Protein AF-A0AA42L479-F1 (afdb_monomer)

Structure (mmCIF, N/CA/C/O backbone):
data_AF-A0AA42L479-F1
#
_entry.id   AF-A0AA42L479-F1
#
loop_
_atom_site.group_PDB
_atom_site.id
_atom_site.type_symbol
_atom_site.label_atom_id
_atom_site.label_alt_id
_atom_site.label_comp_id
_atom_site.label_asym_id
_atom_site.label_entity_id
_atom_site.label_seq_id
_atom_site.pdbx_PDB_ins_code
_atom_site.Cartn_x
_atom_site.Cartn_y
_atom_site.Cartn_z
_atom_site.occupancy
_atom_site.B_iso_or_equiv
_atom_site.auth_seq_id
_atom_site.auth_comp_id
_atom_site.auth_asym_id
_atom_site.auth_atom_id
_atom_site.pdbx_PDB_model_num
ATOM 1 N N . MET A 1 1 ? 6.024 -13.487 -13.447 1.00 78.12 1 MET A N 1
ATOM 2 C CA . MET A 1 1 ? 5.736 -12.078 -13.784 1.00 78.12 1 MET A CA 1
ATOM 3 C C . MET A 1 1 ? 6.422 -11.769 -15.098 1.00 78.12 1 MET A C 1
ATOM 5 O O . MET A 1 1 ? 7.630 -11.954 -15.182 1.00 78.12 1 MET A O 1
ATOM 9 N N . ASP A 1 2 ? 5.662 -11.385 -16.117 1.00 86.62 2 ASP A N 1
ATOM 10 C CA . ASP A 1 2 ? 6.171 -10.965 -17.426 1.00 86.62 2 ASP A CA 1
ATOM 11 C C . ASP A 1 2 ? 6.561 -9.469 -17.428 1.00 86.62 2 ASP A C 1
ATOM 13 O O . ASP A 1 2 ? 6.310 -8.736 -16.466 1.00 86.62 2 ASP A O 1
ATOM 17 N N . LYS A 1 3 ? 7.197 -9.006 -18.513 1.00 84.94 3 LYS A N 1
ATOM 18 C CA . LYS A 1 3 ? 7.704 -7.629 -18.652 1.00 84.94 3 LYS A CA 1
ATOM 19 C C . LYS A 1 3 ? 6.601 -6.568 -18.549 1.00 84.94 3 LYS A C 1
ATOM 21 O O . LYS A 1 3 ? 6.846 -5.515 -17.959 1.00 84.94 3 LYS A O 1
ATOM 26 N N . VAL A 1 4 ? 5.425 -6.815 -19.125 1.00 87.81 4 VAL A N 1
ATOM 27 C CA . VAL A 1 4 ? 4.324 -5.841 -19.161 1.00 87.81 4 VAL A CA 1
ATOM 28 C C . VAL A 1 4 ? 3.751 -5.682 -17.760 1.00 87.81 4 VAL A C 1
ATOM 30 O O . VAL A 1 4 ? 3.691 -4.562 -17.246 1.00 87.81 4 VAL A O 1
ATOM 33 N N . THR A 1 5 ? 3.458 -6.804 -17.103 1.00 88.12 5 THR A N 1
ATOM 34 C CA . THR A 1 5 ? 2.990 -6.822 -15.712 1.00 88.12 5 THR A CA 1
ATOM 35 C C . THR A 1 5 ? 3.999 -6.168 -14.768 1.00 88.12 5 THR A C 1
ATOM 37 O O . THR A 1 5 ? 3.626 -5.326 -13.954 1.00 88.12 5 THR A O 1
ATOM 40 N N . GLY A 1 6 ? 5.292 -6.480 -14.906 1.00 88.31 6 GLY A N 1
ATOM 41 C CA . GLY A 1 6 ? 6.339 -5.905 -14.055 1.00 88.31 6 GLY A CA 1
ATOM 42 C C . GLY A 1 6 ? 6.454 -4.382 -14.164 1.00 88.31 6 GLY A C 1
ATOM 43 O O . GLY A 1 6 ? 6.550 -3.691 -13.148 1.00 88.31 6 GLY A O 1
ATOM 44 N N . ILE A 1 7 ? 6.383 -3.835 -15.383 1.00 91.56 7 ILE A N 1
ATOM 45 C CA . ILE A 1 7 ? 6.393 -2.379 -15.597 1.00 91.56 7 ILE A CA 1
ATOM 46 C C . ILE A 1 7 ? 5.110 -1.741 -15.052 1.00 91.56 7 ILE A C 1
ATOM 48 O O . ILE A 1 7 ? 5.182 -0.668 -14.448 1.00 91.56 7 ILE A O 1
ATOM 52 N N . GLY A 1 8 ? 3.954 -2.384 -15.241 1.00 90.88 8 GLY A N 1
ATOM 53 C CA . GLY A 1 8 ? 2.675 -1.918 -14.701 1.00 90.88 8 GLY A CA 1
ATOM 54 C C . GLY A 1 8 ? 2.717 -1.770 -13.180 1.00 90.88 8 GLY A C 1
ATOM 55 O O . GLY A 1 8 ? 2.432 -0.695 -12.653 1.00 90.88 8 GLY A O 1
ATOM 56 N N . VAL A 1 9 ? 3.190 -2.807 -12.489 1.00 92.62 9 VAL A N 1
ATOM 57 C CA . VAL A 1 9 ? 3.363 -2.811 -11.030 1.00 92.62 9 VAL A CA 1
ATOM 58 C C . VAL A 1 9 ? 4.359 -1.743 -10.571 1.00 92.62 9 VAL A C 1
ATOM 60 O O . VAL A 1 9 ? 4.098 -1.028 -9.608 1.00 92.62 9 VAL A O 1
ATOM 63 N N . LEU A 1 10 ? 5.483 -1.569 -11.274 1.00 94.19 10 LEU A N 1
ATOM 64 C CA . LEU A 1 10 ? 6.448 -0.517 -10.943 1.00 94.19 10 LEU A CA 1
ATOM 65 C C . LEU A 1 10 ? 5.846 0.889 -11.069 1.00 94.19 10 LEU A C 1
ATOM 67 O O . LEU A 1 10 ? 6.127 1.751 -10.237 1.00 94.19 10 LEU A O 1
ATOM 71 N N . LYS A 1 11 ? 5.014 1.135 -12.086 1.00 93.88 11 LYS A N 1
ATOM 72 C CA . LYS A 1 11 ? 4.312 2.417 -12.238 1.00 93.88 11 LYS A CA 1
ATOM 73 C C . LYS A 1 11 ? 3.307 2.652 -11.111 1.00 93.88 11 LYS A C 1
ATOM 75 O O . LYS A 1 11 ? 3.264 3.761 -10.592 1.00 93.88 11 LYS A O 1
ATOM 80 N N . GLN A 1 12 ? 2.560 1.622 -10.713 1.00 91.50 12 GLN A N 1
ATOM 81 C CA . GLN A 1 12 ? 1.642 1.696 -9.571 1.00 91.50 12 GLN A CA 1
ATOM 82 C C . GLN A 1 12 ? 2.392 1.987 -8.268 1.00 91.50 12 GLN A C 1
ATOM 84 O O . GLN A 1 12 ? 2.020 2.903 -7.543 1.00 91.50 12 GLN A O 1
ATOM 89 N N . ALA A 1 13 ? 3.502 1.290 -8.011 1.00 92.12 13 ALA A N 1
ATOM 90 C CA . ALA A 1 13 ? 4.328 1.538 -6.833 1.00 92.12 13 ALA A CA 1
ATOM 91 C C . ALA A 1 13 ? 4.860 2.979 -6.795 1.00 92.12 13 ALA A C 1
ATOM 93 O O . ALA A 1 13 ? 4.848 3.612 -5.748 1.00 92.12 13 ALA A O 1
ATOM 94 N N . LEU A 1 14 ? 5.289 3.528 -7.937 1.00 92.81 14 LEU A N 1
ATOM 95 C CA . LEU A 1 14 ? 5.764 4.914 -8.043 1.00 92.81 14 LEU A CA 1
ATOM 96 C C . LEU A 1 14 ? 4.661 5.973 -7.873 1.00 92.81 14 LEU A C 1
ATOM 98 O O . LEU A 1 14 ? 4.992 7.148 -7.738 1.00 92.81 14 LEU A O 1
ATOM 102 N N . ALA A 1 15 ? 3.385 5.582 -7.901 1.00 91.38 15 ALA A N 1
ATOM 103 C CA . ALA A 1 15 ? 2.264 6.462 -7.582 1.00 91.38 15 ALA A CA 1
ATOM 104 C C . ALA A 1 15 ? 1.938 6.484 -6.076 1.00 91.38 15 ALA A C 1
ATOM 106 O O . ALA A 1 15 ? 1.160 7.330 -5.637 1.00 91.38 15 ALA A O 1
ATOM 107 N N . LEU A 1 16 ? 2.520 5.579 -5.278 1.00 87.19 16 LEU A N 1
ATOM 108 C CA . LEU A 1 16 ? 2.311 5.549 -3.834 1.00 87.19 16 LEU A CA 1
ATOM 109 C C . LEU 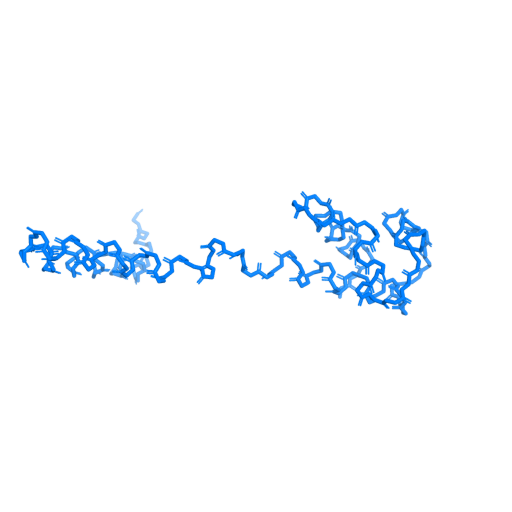A 1 16 ? 3.018 6.735 -3.151 1.00 87.19 16 LEU A C 1
ATOM 111 O O . LEU A 1 16 ? 4.167 7.050 -3.489 1.00 87.19 16 LEU A O 1
ATOM 115 N N . PRO A 1 17 ? 2.390 7.369 -2.144 1.00 83.75 17 PRO A N 1
ATOM 116 C CA . PRO A 1 17 ? 3.026 8.423 -1.361 1.00 83.75 17 PRO A CA 1
ATOM 117 C C . PRO A 1 17 ? 4.349 7.957 -0.738 1.00 83.75 17 PRO A C 1
ATOM 119 O O . PRO A 1 17 ? 4.428 6.885 -0.143 1.00 83.75 17 PRO A O 1
ATOM 122 N N . GLY A 1 18 ? 5.402 8.767 -0.871 1.00 84.00 18 GLY A N 1
ATOM 123 C CA . GLY A 1 18 ? 6.725 8.471 -0.304 1.00 84.00 18 GLY A CA 1
ATOM 124 C C . GLY A 1 18 ? 7.564 7.453 -1.090 1.00 84.00 18 GLY A C 1
ATOM 125 O O . GLY A 1 18 ? 8.741 7.252 -0.773 1.00 84.00 18 GLY A O 1
ATOM 126 N N . VAL A 1 19 ? 7.022 6.849 -2.151 1.00 92.06 19 VAL A N 1
ATOM 127 C CA . VAL A 1 19 ? 7.784 5.969 -3.042 1.00 92.06 19 VAL A CA 1
ATOM 128 C C . VAL A 1 19 ? 8.380 6.784 -4.188 1.00 92.06 19 VAL A C 1
ATOM 130 O O . VAL A 1 19 ? 7.701 7.530 -4.884 1.00 92.06 19 VAL A O 1
ATOM 133 N N . SER A 1 20 ? 9.688 6.645 -4.406 1.00 94.94 20 SER A N 1
ATOM 134 C CA . SER A 1 20 ? 10.412 7.326 -5.477 1.00 94.94 20 SER A CA 1
ATOM 135 C C . SER A 1 20 ? 11.435 6.391 -6.116 1.00 94.94 20 SER A C 1
ATOM 137 O O . SER A 1 20 ? 11.862 5.393 -5.534 1.00 94.94 20 SER A O 1
ATOM 139 N N . ARG A 1 21 ? 11.899 6.734 -7.322 1.00 94.62 21 ARG A N 1
ATOM 140 C CA . ARG A 1 21 ? 12.969 5.978 -8.000 1.00 94.62 21 ARG A CA 1
ATOM 141 C C . ARG A 1 21 ? 14.250 5.931 -7.161 1.00 94.62 21 ARG A C 1
ATOM 143 O O . ARG A 1 21 ? 14.953 4.925 -7.180 1.00 94.62 21 ARG A O 1
ATOM 150 N N . SER A 1 22 ? 14.522 6.997 -6.409 1.00 95.31 22 SER A N 1
ATOM 151 C CA . SER A 1 22 ? 15.658 7.088 -5.493 1.00 95.3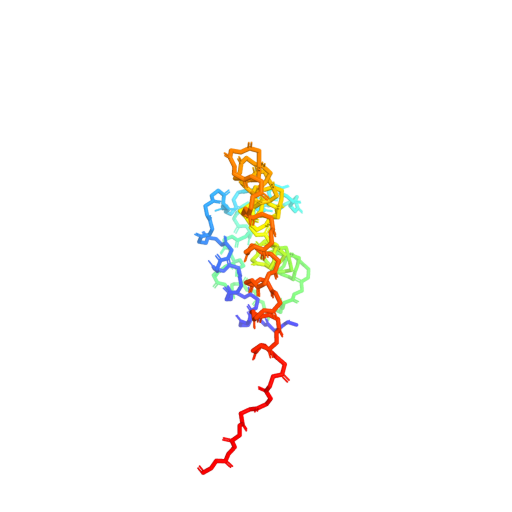1 22 SER A CA 1
ATOM 152 C C . SER A 1 22 ? 15.487 6.197 -4.265 1.00 95.31 22 SER A C 1
ATOM 154 O O . SER A 1 22 ? 16.442 5.520 -3.891 1.00 95.31 22 SER A O 1
ATOM 156 N N . SER A 1 23 ? 14.291 6.132 -3.666 1.00 94.56 23 SER A N 1
ATOM 157 C CA . SER A 1 23 ? 14.053 5.249 -2.514 1.00 94.56 23 SER A CA 1
ATOM 158 C C . SER A 1 23 ? 14.098 3.770 -2.906 1.00 94.56 23 SER A C 1
ATOM 160 O O . SER A 1 23 ? 14.750 2.988 -2.217 1.00 94.56 23 SER A O 1
ATOM 162 N N . ILE A 1 24 ? 13.533 3.401 -4.063 1.00 94.12 24 ILE A N 1
ATOM 163 C CA . ILE A 1 24 ? 13.658 2.045 -4.630 1.00 94.12 24 ILE A CA 1
ATOM 164 C C . ILE A 1 24 ? 15.128 1.710 -4.926 1.00 94.12 24 ILE A C 1
ATOM 166 O O . ILE A 1 24 ? 15.598 0.624 -4.588 1.00 94.12 24 ILE A O 1
ATOM 170 N N . GLY A 1 25 ? 15.867 2.641 -5.540 1.00 94.50 25 GLY A N 1
ATOM 171 C CA . GLY A 1 25 ? 17.290 2.464 -5.830 1.00 94.50 25 GLY A CA 1
ATOM 172 C C . GLY A 1 25 ? 18.111 2.210 -4.565 1.00 94.50 25 GLY A C 1
ATOM 173 O O . GLY A 1 25 ? 18.836 1.218 -4.491 1.00 94.50 25 GLY A O 1
ATOM 174 N N . LYS A 1 26 ? 17.914 3.037 -3.531 1.00 95.31 26 LYS A N 1
ATOM 175 C CA . LYS A 1 26 ? 18.563 2.881 -2.222 1.00 95.31 26 LYS A CA 1
ATOM 176 C C . LYS A 1 26 ? 18.230 1.533 -1.574 1.00 95.31 26 LYS A C 1
ATOM 178 O O . LYS A 1 26 ? 19.142 0.862 -1.105 1.00 95.31 26 LYS A O 1
ATOM 183 N N . ALA A 1 27 ? 16.964 1.113 -1.594 1.00 93.12 27 ALA A N 1
ATOM 184 C CA . ALA A 1 27 ? 16.531 -0.161 -1.012 1.00 93.12 27 ALA A CA 1
ATOM 185 C C . ALA A 1 27 ? 17.159 -1.388 -1.698 1.00 93.12 27 ALA A C 1
ATOM 187 O O . ALA A 1 27 ? 17.355 -2.424 -1.069 1.00 93.12 27 ALA A O 1
ATOM 188 N N . LEU A 1 28 ? 17.484 -1.280 -2.989 1.00 94.00 28 LEU A N 1
ATOM 189 C CA . LEU A 1 28 ? 18.020 -2.386 -3.785 1.00 94.00 28 LEU A CA 1
ATOM 190 C C . LEU A 1 28 ? 19.531 -2.295 -4.043 1.00 94.00 28 LEU A C 1
ATOM 192 O O . LEU A 1 28 ? 20.083 -3.212 -4.662 1.00 94.00 28 LEU A O 1
ATOM 196 N N . GLY A 1 29 ? 20.189 -1.227 -3.582 1.00 93.25 29 GLY A N 1
ATOM 197 C CA . GLY A 1 29 ? 21.609 -0.967 -3.827 1.00 93.25 29 GLY A CA 1
ATOM 198 C C . GLY A 1 29 ? 21.925 -0.653 -5.294 1.00 93.25 29 GLY A C 1
ATOM 199 O O . GLY A 1 29 ? 22.969 -1.060 -5.792 1.00 93.25 29 GLY A O 1
ATOM 200 N N . ILE A 1 30 ? 21.012 0.013 -6.009 1.00 94.00 30 ILE A N 1
ATOM 201 C CA . ILE A 1 30 ? 21.176 0.392 -7.422 1.00 94.00 30 ILE A CA 1
ATOM 202 C C . ILE A 1 30 ? 20.894 1.881 -7.636 1.00 94.00 30 ILE A C 1
ATOM 204 O O . ILE A 1 30 ? 20.174 2.517 -6.866 1.00 94.00 30 ILE A O 1
ATOM 208 N N . HIS A 1 31 ? 21.427 2.457 -8.711 1.00 95.62 31 HIS A N 1
ATOM 209 C CA . HIS A 1 31 ? 21.260 3.884 -8.970 1.00 95.62 31 HIS A CA 1
ATOM 210 C C . HIS A 1 31 ? 19.843 4.215 -9.477 1.00 95.62 31 HIS A C 1
ATOM 212 O O . HIS A 1 31 ? 19.255 3.474 -10.270 1.00 95.62 31 HIS A O 1
ATOM 218 N N . ALA A 1 32 ? 19.302 5.378 -9.095 1.00 92.94 32 ALA A N 1
ATOM 219 C CA . ALA A 1 32 ? 17.954 5.814 -9.486 1.00 92.94 32 ALA A CA 1
ATOM 220 C C . ALA A 1 32 ? 17.758 5.883 -11.017 1.00 92.94 32 ALA A C 1
ATOM 222 O O . ALA A 1 32 ? 16.663 5.636 -11.530 1.00 92.94 32 ALA A O 1
ATOM 223 N N . SER A 1 33 ? 18.828 6.163 -11.770 1.00 93.50 33 SER A N 1
ATOM 224 C CA . SER A 1 33 ? 18.806 6.152 -13.241 1.00 93.50 33 SER A CA 1
ATOM 225 C C . SER A 1 33 ? 18.549 4.756 -13.824 1.00 93.50 33 SER A C 1
ATOM 227 O O . SER A 1 33 ? 17.884 4.64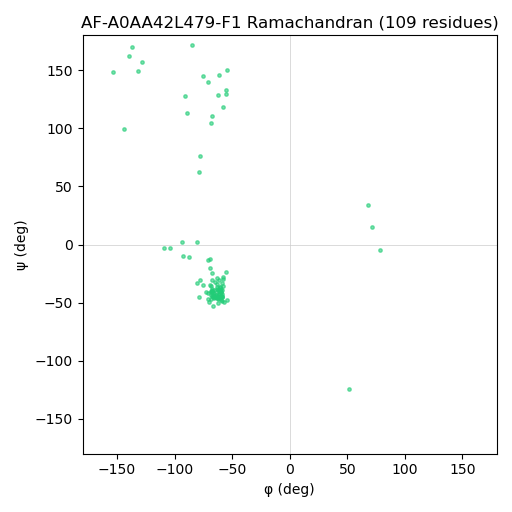6 -14.856 1.00 93.50 33 SER A O 1
ATOM 229 N N . GLN A 1 34 ? 19.002 3.685 -13.161 1.00 92.56 34 GLN A N 1
ATOM 230 C CA . GLN A 1 34 ? 18.714 2.306 -13.568 1.00 92.56 34 GLN A CA 1
ATOM 231 C C . GLN A 1 34 ? 17.230 1.990 -13.358 1.00 92.56 34 GLN A C 1
ATOM 233 O O . GLN A 1 34 ? 16.584 1.469 -14.265 1.00 92.56 34 GLN A O 1
ATOM 238 N N . VAL A 1 35 ? 16.660 2.402 -12.220 1.00 93.25 35 VAL A N 1
ATOM 239 C CA . VAL A 1 35 ? 15.214 2.290 -11.953 1.00 93.25 35 VAL A CA 1
ATOM 240 C C . VAL A 1 35 ? 14.404 3.067 -12.999 1.00 93.25 35 VAL A C 1
ATOM 242 O O . VAL A 1 35 ? 13.406 2.561 -13.507 1.00 93.25 35 VAL A O 1
ATOM 245 N N . SER A 1 36 ? 14.859 4.264 -13.388 1.00 93.75 36 SER A N 1
ATOM 246 C CA . SER A 1 36 ? 14.224 5.064 -14.445 1.00 93.75 36 SER A CA 1
ATOM 247 C C . SER A 1 36 ? 14.228 4.356 -15.807 1.00 93.75 36 SER A C 1
ATOM 249 O O . SER A 1 36 ? 13.191 4.274 -16.467 1.00 93.75 36 SER A O 1
ATOM 251 N N . ARG A 1 37 ? 15.365 3.763 -16.205 1.00 92.25 37 ARG A N 1
ATOM 252 C CA . ARG A 1 37 ? 15.471 2.963 -17.441 1.00 92.25 37 ARG A CA 1
ATOM 253 C C . ARG A 1 37 ? 14.539 1.749 -17.426 1.00 92.25 37 ARG A C 1
ATOM 255 O O . ARG A 1 37 ? 13.896 1.474 -18.438 1.00 92.25 37 ARG A O 1
ATOM 262 N N . ILE A 1 38 ? 14.427 1.066 -16.286 1.00 92.25 38 ILE A N 1
ATOM 263 C CA . ILE A 1 38 ? 13.522 -0.079 -16.106 1.00 92.25 38 ILE A CA 1
ATOM 264 C C . ILE A 1 38 ? 12.057 0.368 -16.211 1.00 92.25 38 ILE A C 1
ATOM 266 O O . ILE A 1 38 ? 11.294 -0.234 -16.961 1.00 92.25 38 ILE A O 1
ATOM 270 N N . ALA A 1 39 ? 11.671 1.465 -15.554 1.00 91.38 39 ALA A N 1
ATOM 271 C CA . ALA A 1 39 ? 10.316 2.020 -15.645 1.00 91.38 39 ALA A CA 1
ATOM 272 C C . ALA A 1 39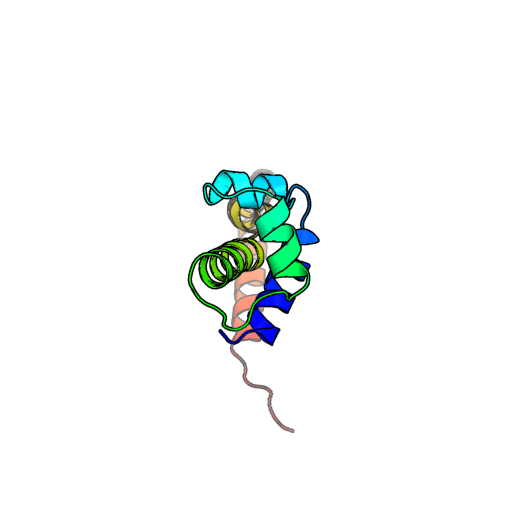 ? 9.939 2.461 -17.072 1.00 91.38 39 ALA A C 1
ATOM 274 O O . ALA A 1 39 ? 8.774 2.379 -17.460 1.00 91.38 39 ALA A O 1
ATOM 275 N N . ALA A 1 40 ? 10.925 2.890 -17.863 1.00 91.38 40 ALA A N 1
ATOM 276 C CA . ALA A 1 40 ? 10.770 3.200 -19.282 1.00 91.38 40 ALA A CA 1
ATOM 277 C C . ALA A 1 40 ? 10.792 1.955 -20.196 1.00 91.38 40 ALA A C 1
ATOM 279 O O . ALA A 1 40 ? 10.753 2.094 -21.415 1.00 91.38 40 ALA A O 1
ATOM 280 N N . GLY A 1 41 ? 10.903 0.742 -19.642 1.00 88.19 41 GLY A N 1
ATOM 281 C CA . GLY A 1 41 ? 10.925 -0.509 -20.406 1.00 88.19 41 GLY A CA 1
ATOM 282 C C . GLY A 1 41 ? 12.204 -0.753 -21.211 1.00 88.19 41 GLY A C 1
ATOM 283 O O . GLY A 1 41 ? 12.216 -1.638 -22.075 1.00 88.19 41 GLY A O 1
ATOM 284 N N . ARG A 1 42 ? 13.284 -0.004 -20.931 1.00 86.62 42 ARG A N 1
ATOM 285 C CA . ARG A 1 42 ? 14.581 -0.086 -21.628 1.00 86.62 42 ARG A CA 1
ATOM 286 C C . ARG A 1 42 ? 15.411 -1.283 -21.148 1.00 86.62 42 ARG A C 1
ATOM 288 O O . ARG A 1 42 ? 16.485 -1.117 -20.575 1.00 86.62 42 ARG A O 1
ATOM 295 N N . PHE A 1 43 ? 14.888 -2.486 -21.358 1.00 82.06 43 PHE A N 1
ATOM 296 C CA . PHE A 1 43 ? 15.567 -3.760 -21.114 1.00 82.06 43 PHE A CA 1
ATOM 297 C C . PHE A 1 43 ? 14.999 -4.859 -22.020 1.00 82.06 43 PHE A C 1
ATOM 299 O O . PHE A 1 43 ? 13.815 -4.833 -22.367 1.00 82.06 43 PHE A O 1
ATOM 306 N N . VAL A 1 44 ? 15.837 -5.825 -22.403 1.00 78.38 44 VAL A N 1
ATOM 307 C CA . VAL A 1 44 ? 15.461 -6.897 -23.344 1.00 78.38 44 VAL A CA 1
ATOM 308 C C . VAL A 1 44 ? 14.648 -7.991 -22.645 1.00 78.38 44 VAL A C 1
ATOM 310 O O . VAL A 1 44 ? 13.600 -8.384 -23.148 1.00 78.38 44 VAL A O 1
ATOM 313 N N . LYS A 1 45 ? 15.073 -8.426 -21.451 1.00 79.31 45 LYS A N 1
ATOM 314 C CA . LYS A 1 45 ? 14.407 -9.464 -20.645 1.00 79.31 45 LYS A CA 1
ATOM 315 C C . LYS A 1 45 ? 14.240 -9.031 -19.191 1.00 79.31 45 LYS A C 1
ATOM 317 O O . LYS A 1 45 ? 15.057 -8.270 -18.670 1.00 79.31 45 LYS A O 1
ATOM 322 N N . LEU A 1 46 ? 13.175 -9.507 -18.543 1.00 80.38 46 LEU A N 1
ATOM 323 C CA . LEU A 1 46 ? 12.905 -9.236 -17.129 1.00 80.38 46 LEU A CA 1
ATOM 324 C C . LEU A 1 46 ? 13.794 -10.115 -16.238 1.00 80.38 46 LEU A C 1
ATOM 326 O O . LEU A 1 46 ? 13.347 -11.100 -15.658 1.00 80.38 46 LEU A O 1
ATOM 330 N N . GLU A 1 47 ? 15.062 -9.742 -16.133 1.00 85.00 47 GLU A N 1
ATOM 331 C CA . GLU A 1 47 ? 16.083 -10.474 -15.382 1.00 85.00 47 GLU A CA 1
ATOM 332 C C . GLU A 1 47 ? 16.954 -9.504 -14.568 1.00 85.00 47 GLU A C 1
ATOM 334 O O . GLU A 1 47 ? 16.846 -8.277 -14.698 1.00 85.00 47 GLU A O 1
ATOM 339 N N . GLY A 1 48 ? 17.787 -10.043 -13.672 1.00 89.88 48 GLY A N 1
ATOM 340 C CA . GLY A 1 48 ? 18.722 -9.264 -12.857 1.00 89.88 48 GLY A CA 1
ATOM 341 C C . GLY A 1 48 ? 18.056 -8.096 -12.119 1.00 89.88 48 GLY A C 1
ATOM 342 O O . GLY A 1 48 ? 17.087 -8.272 -11.374 1.00 89.88 48 GLY A O 1
ATOM 343 N N . HIS A 1 49 ? 18.566 -6.880 -12.333 1.00 89.81 49 HIS A N 1
ATOM 344 C CA . HIS A 1 49 ? 18.030 -5.672 -11.702 1.00 89.81 49 HIS A CA 1
ATOM 345 C C . HIS A 1 49 ? 16.584 -5.360 -12.105 1.00 89.81 49 HIS A C 1
ATOM 347 O O . HIS A 1 49 ? 15.823 -4.898 -11.258 1.00 89.81 49 HIS A O 1
ATOM 353 N N . ALA A 1 50 ? 16.172 -5.646 -13.346 1.00 90.12 50 ALA A N 1
ATOM 354 C CA . ALA A 1 50 ? 14.800 -5.392 -13.790 1.00 90.12 50 ALA A CA 1
ATOM 355 C C . ALA A 1 50 ? 13.798 -6.264 -13.021 1.00 90.12 50 ALA A C 1
ATOM 357 O O . ALA A 1 50 ? 12.798 -5.756 -12.508 1.00 90.12 50 ALA A O 1
ATOM 358 N N . LEU A 1 51 ? 14.111 -7.555 -12.856 1.00 92.69 51 LEU A N 1
ATOM 359 C CA . LEU A 1 51 ? 13.293 -8.475 -12.065 1.00 92.69 51 LEU A CA 1
ATOM 360 C C . LEU A 1 51 ? 13.259 -8.082 -10.584 1.00 92.69 51 LEU A C 1
ATOM 362 O O . LEU A 1 51 ? 12.185 -8.058 -9.986 1.00 92.69 51 LEU A O 1
ATOM 366 N N . ARG A 1 52 ? 14.416 -7.747 -9.994 1.00 94.50 52 ARG A N 1
ATOM 367 C CA . ARG A 1 52 ? 14.508 -7.321 -8.585 1.00 94.50 52 ARG A CA 1
ATOM 368 C C . ARG A 1 52 ? 13.666 -6.076 -8.308 1.00 94.50 52 ARG A C 1
ATOM 370 O O . ARG A 1 52 ? 12.933 -6.055 -7.325 1.00 94.50 52 ARG A O 1
ATOM 377 N N . VAL A 1 53 ? 13.730 -5.079 -9.191 1.00 94.44 53 VAL A N 1
ATOM 378 C CA . VAL A 1 53 ? 12.934 -3.847 -9.080 1.00 94.44 53 VAL A CA 1
ATOM 379 C C . VAL A 1 53 ? 11.439 -4.139 -9.174 1.00 94.44 53 VAL A C 1
ATOM 381 O O . VAL A 1 53 ? 10.683 -3.655 -8.338 1.00 94.44 53 VAL A O 1
ATOM 384 N N . CYS A 1 54 ? 11.005 -4.955 -10.138 1.00 93.50 54 CYS A N 1
ATOM 385 C CA . CYS A 1 54 ? 9.583 -5.270 -10.296 1.00 93.50 54 CYS A CA 1
ATOM 386 C C . CYS A 1 54 ? 9.042 -6.107 -9.125 1.00 93.50 54 CYS A C 1
ATOM 388 O O . CYS A 1 54 ? 7.938 -5.850 -8.657 1.00 93.50 54 CYS A O 1
ATOM 390 N N . LYS A 1 55 ? 9.828 -7.058 -8.596 1.00 92.62 55 LYS A N 1
ATOM 391 C CA . LYS A 1 55 ? 9.458 -7.824 -7.392 1.00 92.62 55 LYS A CA 1
ATOM 392 C C . LYS A 1 55 ? 9.350 -6.936 -6.153 1.00 92.62 55 LYS A C 1
ATOM 394 O O . LYS A 1 55 ? 8.396 -7.068 -5.396 1.00 92.62 55 LYS A O 1
ATOM 399 N N . TYR A 1 56 ? 10.300 -6.023 -5.961 1.00 92.88 56 TYR A N 1
ATOM 400 C CA . TYR A 1 56 ? 10.252 -5.070 -4.854 1.00 92.88 56 TYR A CA 1
ATOM 401 C C . TYR A 1 56 ? 9.032 -4.148 -4.957 1.00 92.88 56 TYR A C 1
ATOM 403 O O . TYR A 1 56 ? 8.289 -4.001 -3.993 1.00 92.88 56 TYR A O 1
ATOM 411 N N . ALA A 1 57 ? 8.778 -3.593 -6.146 1.00 92.56 57 ALA A N 1
ATOM 412 C CA . ALA A 1 57 ? 7.598 -2.776 -6.407 1.00 92.56 57 ALA A CA 1
ATOM 413 C C . ALA A 1 57 ? 6.291 -3.540 -6.163 1.00 92.56 57 ALA A C 1
ATOM 415 O O . ALA A 1 57 ? 5.357 -2.975 -5.608 1.00 92.56 57 ALA A O 1
ATOM 416 N N . HIS A 1 58 ? 6.236 -4.826 -6.518 1.00 91.88 58 HIS A N 1
ATOM 417 C CA . HIS A 1 58 ? 5.085 -5.671 -6.215 1.00 91.88 58 HIS A CA 1
ATOM 418 C C . HIS A 1 58 ? 4.834 -5.764 -4.715 1.00 91.88 58 HIS A C 1
ATOM 420 O O . HIS A 1 58 ? 3.721 -5.496 -4.284 1.00 91.88 58 HIS A O 1
ATOM 426 N N . GLY A 1 59 ? 5.884 -6.023 -3.930 1.00 88.69 59 GLY A N 1
ATOM 427 C CA . GLY A 1 59 ? 5.789 -6.041 -2.473 1.00 88.69 59 GLY A CA 1
ATOM 428 C C . GLY A 1 59 ? 5.285 -4.723 -1.883 1.00 88.69 59 GLY A C 1
ATOM 429 O O . GLY A 1 59 ? 4.521 -4.754 -0.931 1.00 88.69 59 GLY A O 1
ATOM 430 N N . LEU A 1 60 ? 5.645 -3.574 -2.466 1.00 88.88 60 LEU A 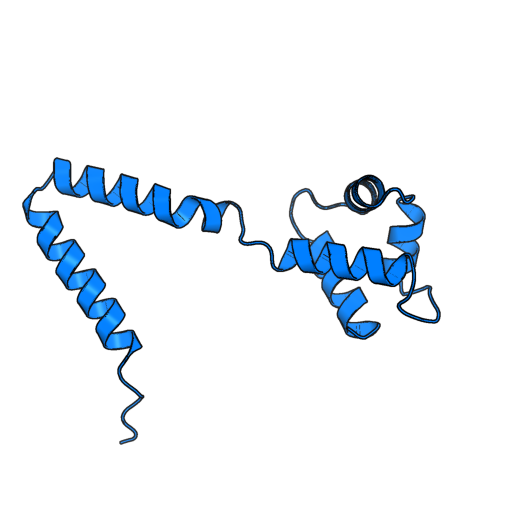N 1
ATOM 431 C CA . LEU A 1 60 ? 5.126 -2.272 -2.027 1.00 88.88 60 LEU A CA 1
ATOM 432 C C . LEU A 1 60 ? 3.631 -2.087 -2.316 1.00 88.88 60 LEU A C 1
ATOM 434 O O . LEU A 1 60 ? 2.944 -1.438 -1.537 1.00 88.88 60 LEU A O 1
ATOM 438 N N . VAL A 1 61 ? 3.141 -2.623 -3.434 1.00 87.75 61 VAL A N 1
ATOM 439 C CA . VAL A 1 61 ? 1.732 -2.497 -3.845 1.00 87.75 61 VAL A CA 1
ATOM 440 C C . VAL A 1 61 ? 0.843 -3.495 -3.103 1.00 87.75 61 VAL A C 1
ATOM 442 O O . VAL A 1 61 ? -0.311 -3.189 -2.826 1.00 87.75 61 VAL A O 1
ATOM 445 N N . THR A 1 62 ? 1.364 -4.679 -2.780 1.00 84.44 62 THR A N 1
ATOM 446 C CA . THR A 1 62 ? 0.618 -5.727 -2.068 1.00 84.44 62 THR A CA 1
ATOM 447 C C . THR A 1 62 ? 0.793 -5.674 -0.555 1.00 84.44 62 THR A C 1
ATOM 449 O O . THR A 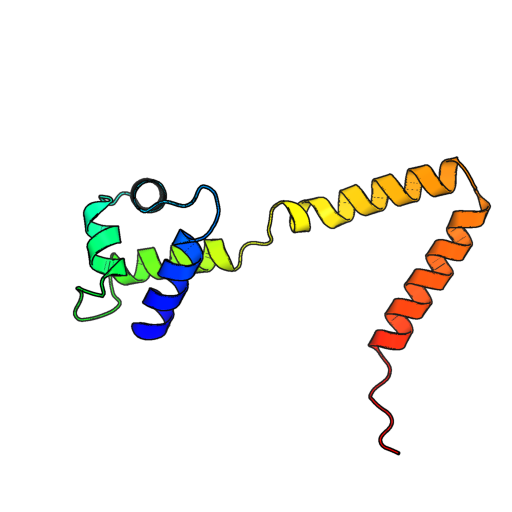1 62 ? 0.120 -6.421 0.151 1.00 84.44 62 THR A O 1
ATOM 452 N N . ALA A 1 63 ? 1.725 -4.866 -0.042 1.00 76.69 63 ALA A N 1
ATOM 453 C CA . ALA A 1 63 ? 1.853 -4.671 1.393 1.00 76.69 63 ALA A CA 1
ATOM 454 C C . ALA A 1 63 ? 0.553 -4.045 1.916 1.00 76.69 63 ALA A C 1
ATOM 456 O O . ALA A 1 63 ? 0.127 -3.024 1.367 1.00 76.69 63 ALA A O 1
ATOM 457 N N . PRO A 1 64 ? -0.065 -4.618 2.967 1.00 62.78 64 PRO A N 1
ATOM 458 C CA . PRO A 1 64 ? -1.210 -3.988 3.597 1.00 62.78 64 PRO A CA 1
ATOM 459 C C . PRO A 1 64 ? -0.794 -2.583 4.015 1.00 62.78 64 PRO A C 1
ATOM 461 O O . PRO A 1 64 ? 0.267 -2.370 4.615 1.00 62.78 64 PRO A O 1
ATOM 464 N N . SER A 1 65 ? -1.603 -1.605 3.635 1.00 63.31 65 SER A N 1
ATOM 465 C CA . SER A 1 65 ? -1.363 -0.214 3.976 1.00 63.31 65 SER A CA 1
ATOM 466 C C . SER A 1 65 ? -1.208 -0.082 5.494 1.00 63.31 65 SER A C 1
ATOM 468 O O . SER A 1 65 ? -1.831 -0.809 6.267 1.00 63.31 65 SER A O 1
ATOM 470 N N . ALA A 1 66 ? -0.421 0.887 5.970 1.00 59.53 66 ALA A N 1
ATOM 471 C CA . ALA A 1 66 ? -0.321 1.152 7.410 1.00 59.53 66 ALA A CA 1
ATOM 472 C C . ALA A 1 66 ? -1.703 1.411 8.054 1.00 59.53 66 ALA A C 1
ATOM 474 O O . ALA A 1 66 ? -1.889 1.189 9.249 1.00 59.53 66 ALA A O 1
ATOM 475 N N . ARG A 1 67 ? -2.685 1.849 7.253 1.00 56.78 67 ARG A N 1
ATOM 476 C CA . ARG A 1 67 ? -4.087 1.984 7.651 1.00 56.78 67 ARG A CA 1
ATOM 477 C C . ARG A 1 67 ? -4.752 0.630 7.913 1.00 56.78 67 ARG A C 1
ATOM 479 O O . ARG A 1 67 ? -5.494 0.536 8.879 1.00 56.78 67 ARG A O 1
ATOM 486 N N . GLU A 1 68 ? -4.480 -0.389 7.103 1.00 62.44 68 GLU A N 1
ATOM 487 C CA . GLU A 1 68 ? -4.973 -1.762 7.296 1.00 62.44 68 GLU A CA 1
ATOM 488 C C . GLU A 1 68 ? -4.261 -2.463 8.455 1.00 62.44 68 GLU A C 1
ATOM 490 O O . GLU A 1 68 ? -4.923 -3.087 9.279 1.00 62.44 68 GLU A O 1
ATOM 495 N N . ILE A 1 69 ? -2.943 -2.277 8.597 1.00 62.16 69 ILE A N 1
ATOM 496 C CA . ILE A 1 69 ? -2.169 -2.834 9.722 1.00 62.16 69 ILE A CA 1
ATOM 497 C C . ILE A 1 69 ? -2.709 -2.319 11.067 1.00 62.16 69 ILE A C 1
ATOM 499 O O . ILE A 1 69 ? -2.816 -3.073 12.030 1.00 62.16 69 ILE A O 1
ATOM 503 N N . ASN A 1 70 ? -3.098 -1.042 11.128 1.00 69.56 70 ASN A N 1
ATOM 504 C CA . ASN A 1 70 ? -3.650 -0.430 12.338 1.00 69.56 70 ASN A CA 1
ATOM 505 C C . ASN A 1 70 ? -5.185 -0.470 12.409 1.00 69.56 70 ASN A C 1
ATOM 507 O O . ASN A 1 70 ? -5.753 0.056 13.367 1.00 69.56 70 ASN A O 1
ATOM 511 N N . ALA A 1 71 ? -5.874 -1.064 11.429 1.00 75.56 71 ALA A N 1
ATOM 512 C CA . ALA A 1 71 ? -7.336 -1.056 11.389 1.00 75.56 71 ALA A CA 1
ATOM 513 C C . ALA A 1 71 ? -7.937 -1.865 12.542 1.00 75.56 71 ALA A C 1
ATOM 515 O O . ALA A 1 71 ? -8.850 -1.378 13.206 1.00 75.56 71 ALA A O 1
ATOM 516 N N . VAL A 1 72 ? -7.394 -3.059 12.806 1.00 79.69 72 VAL A N 1
ATOM 517 C CA . VAL A 1 72 ? -7.888 -3.954 13.864 1.00 79.69 72 VAL A CA 1
ATOM 518 C C . VAL A 1 72 ? -7.649 -3.353 15.257 1.00 79.69 72 VAL A C 1
ATOM 520 O O . VAL A 1 72 ? -8.638 -3.135 15.955 1.00 79.69 72 VAL A O 1
ATOM 523 N N . PRO A 1 73 ? -6.425 -2.922 15.638 1.00 83.44 73 PRO A N 1
ATOM 524 C CA . PRO A 1 73 ? -6.215 -2.277 16.939 1.00 83.44 73 PRO A CA 1
ATOM 525 C C . PRO A 1 73 ? -7.026 -0.983 17.122 1.00 83.44 73 PRO A C 1
ATOM 527 O O . PRO A 1 73 ? -7.518 -0.679 18.211 1.00 83.44 73 PRO A O 1
ATOM 530 N N . ALA A 1 74 ? -7.199 -0.192 16.055 1.00 81.94 74 ALA A N 1
ATOM 531 C CA . ALA A 1 74 ? -8.010 1.022 16.117 1.00 81.94 74 ALA A CA 1
ATOM 532 C C . ALA A 1 74 ? -9.508 0.720 16.284 1.00 81.94 74 ALA A C 1
ATOM 534 O O . ALA A 1 74 ? -10.211 1.484 16.954 1.00 81.94 74 ALA A O 1
ATOM 535 N N . LEU A 1 75 ? -10.004 -0.361 15.677 1.00 86.56 75 LEU A N 1
ATOM 536 C CA . LEU A 1 75 ? -11.377 -0.830 15.840 1.00 86.56 75 LEU A CA 1
ATOM 537 C C . LEU A 1 75 ? -11.608 -1.351 17.262 1.00 86.56 75 LEU A C 1
ATOM 539 O O . LEU A 1 75 ? -12.554 -0.904 17.909 1.00 86.56 75 LEU A O 1
ATOM 543 N N . GLU A 1 76 ? -10.701 -2.179 17.782 1.00 88.88 76 GLU A N 1
ATOM 544 C CA . GLU A 1 76 ? -10.731 -2.674 19.166 1.00 88.88 76 GLU A CA 1
ATOM 545 C C . GLU A 1 76 ? -10.793 -1.519 20.172 1.00 88.88 76 GLU A C 1
ATOM 547 O O . GLU A 1 76 ? -11.666 -1.487 21.039 1.00 88.88 76 GLU A O 1
ATOM 552 N N . SER A 1 77 ? -9.935 -0.504 20.008 1.00 89.69 77 SER A N 1
ATOM 553 C CA . SER A 1 77 ? -9.937 0.684 20.871 1.00 89.69 77 SER A CA 1
ATOM 554 C C . SER A 1 77 ? -11.271 1.443 20.827 1.00 89.69 77 SER A C 1
ATOM 556 O O . SER A 1 77 ? -11.763 1.912 21.858 1.00 89.69 77 SER A O 1
ATOM 558 N N . LYS A 1 78 ? -11.890 1.569 19.645 1.00 90.38 78 LYS A N 1
ATOM 559 C CA . LYS A 1 78 ? -13.203 2.219 19.498 1.00 90.38 78 LYS A CA 1
ATOM 560 C C . LYS A 1 78 ? -14.314 1.411 20.165 1.00 90.38 78 LYS A C 1
ATOM 562 O O . LYS A 1 78 ? -15.128 2.005 20.869 1.00 90.38 78 LYS A O 1
ATOM 567 N N . MET A 1 79 ? -14.325 0.093 19.975 1.00 92.75 79 MET A N 1
ATOM 568 C CA . MET A 1 79 ? -15.301 -0.805 20.596 1.00 92.75 79 MET A CA 1
ATOM 569 C C . MET A 1 79 ? -15.170 -0.786 22.119 1.00 92.75 79 MET A C 1
ATOM 571 O O . MET A 1 79 ? -16.169 -0.605 22.808 1.00 92.75 79 MET A O 1
ATOM 575 N N . ALA A 1 80 ? -13.946 -0.856 22.648 1.00 91.62 80 ALA A N 1
ATOM 576 C CA . ALA A 1 80 ? -13.693 -0.786 24.085 1.00 91.62 80 ALA A CA 1
ATOM 577 C C . ALA A 1 80 ? -14.220 0.519 24.704 1.00 91.62 80 ALA A C 1
ATOM 579 O O . ALA A 1 80 ? -14.893 0.486 25.733 1.00 91.62 80 ALA A O 1
ATOM 580 N N . ARG A 1 81 ? -13.987 1.671 24.054 1.00 93.25 81 ARG A N 1
ATOM 581 C CA . ARG A 1 81 ? -14.542 2.959 24.511 1.00 93.25 81 ARG A CA 1
ATOM 582 C C . ARG A 1 81 ? -16.069 2.982 24.486 1.00 93.25 81 ARG A C 1
ATOM 584 O O . ARG A 1 81 ? -16.676 3.528 25.402 1.00 93.25 81 ARG A O 1
ATOM 591 N N . LEU A 1 82 ? -16.682 2.405 23.454 1.00 93.44 82 LEU A N 1
ATOM 592 C CA . LEU A 1 82 ? -18.137 2.348 23.337 1.00 93.44 82 LEU A CA 1
ATOM 593 C C . LEU A 1 82 ? -18.755 1.468 24.432 1.00 93.44 82 LEU A C 1
ATOM 595 O O . LEU A 1 82 ? -19.724 1.882 25.058 1.00 93.44 82 LEU A O 1
ATOM 599 N N . VAL A 1 83 ? -18.165 0.302 24.703 1.00 94.94 83 VAL A N 1
ATOM 600 C CA . VAL A 1 83 ? -18.614 -0.609 25.768 1.00 94.94 83 VAL A CA 1
ATOM 601 C C . VAL A 1 83 ? -18.425 0.012 27.152 1.00 94.94 83 VAL A C 1
ATOM 603 O O . VAL A 1 83 ? -19.305 -0.107 28.000 1.00 94.94 83 VAL A O 1
ATOM 606 N N . ALA A 1 84 ? -17.317 0.725 27.377 1.00 91.88 84 ALA A N 1
ATOM 607 C CA . ALA A 1 84 ? -17.084 1.436 28.633 1.00 91.88 84 ALA A CA 1
ATOM 608 C C . ALA A 1 84 ? -18.118 2.551 28.878 1.00 91.88 84 ALA A C 1
ATOM 610 O O . ALA A 1 84 ? -18.546 2.749 30.012 1.00 91.88 84 ALA A O 1
ATOM 611 N N . ALA A 1 85 ? -18.532 3.266 27.826 1.00 93.75 85 ALA A N 1
ATOM 612 C CA . ALA A 1 85 ? -19.556 4.308 27.916 1.00 93.75 85 ALA A CA 1
ATOM 613 C C . ALA A 1 85 ? -20.987 3.743 27.988 1.00 93.75 85 ALA A C 1
ATOM 615 O O . ALA A 1 85 ? -21.864 4.357 28.593 1.00 93.75 85 ALA A O 1
ATOM 616 N N . ASN A 1 86 ? -21.233 2.588 27.366 1.00 93.81 86 ASN A N 1
ATOM 617 C CA . ASN A 1 86 ? -22.526 1.915 27.340 1.00 93.81 86 ASN A CA 1
ATOM 618 C C . ASN A 1 86 ? -22.332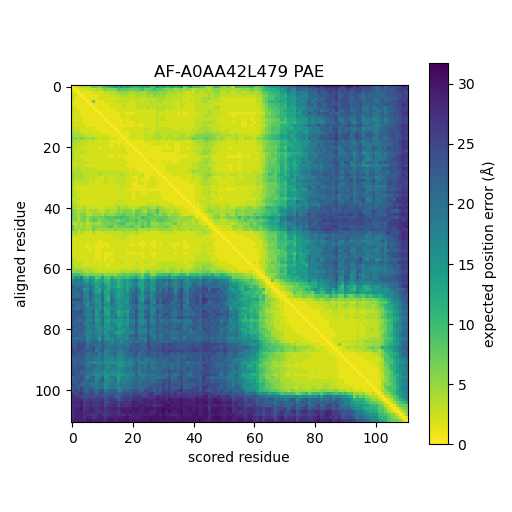 0.386 27.397 1.00 93.81 86 ASN A C 1
ATOM 620 O O . ASN A 1 86 ? -22.104 -0.238 26.356 1.00 93.81 86 ASN A O 1
ATOM 624 N N . PRO A 1 87 ? -22.490 -0.247 28.575 1.00 85.06 87 PRO A N 1
ATOM 625 C CA . PRO A 1 87 ? -22.318 -1.693 28.727 1.00 85.06 87 PRO A CA 1
ATOM 626 C C . PRO A 1 87 ? -23.240 -2.532 27.828 1.00 85.06 87 PRO A C 1
ATOM 628 O O . PRO A 1 87 ? -22.865 -3.627 27.410 1.00 85.06 87 PRO A O 1
ATOM 631 N N . GLY A 1 88 ? -24.421 -2.011 27.470 1.00 89.25 88 GLY A N 1
ATOM 632 C CA . GLY A 1 88 ? -25.349 -2.669 26.543 1.00 89.25 88 GLY A CA 1
ATOM 633 C C . GLY A 1 88 ? -24.845 -2.719 25.095 1.00 89.25 88 GLY A C 1
ATOM 634 O O . GLY A 1 88 ? -25.279 -3.571 24.320 1.00 89.25 88 GLY A O 1
ATOM 635 N N . ALA A 1 89 ? -23.887 -1.861 24.727 1.00 91.56 89 ALA A N 1
ATOM 636 C CA . ALA A 1 89 ? -23.322 -1.821 23.382 1.00 91.56 89 ALA A CA 1
ATOM 637 C C . ALA A 1 89 ? -22.511 -3.077 23.036 1.00 91.56 89 ALA A C 1
ATOM 639 O O . ALA A 1 89 ? -22.399 -3.408 21.860 1.00 91.56 89 ALA A O 1
ATOM 640 N N . ALA A 1 90 ? -21.981 -3.802 24.030 1.00 90.81 90 ALA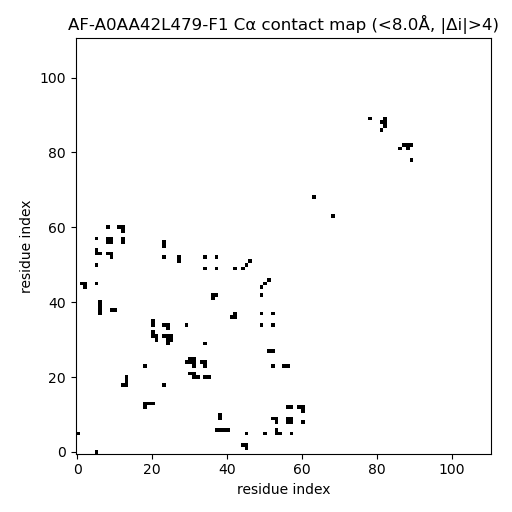 A N 1
ATOM 641 C CA . ALA A 1 90 ? -21.244 -5.043 23.791 1.00 90.81 90 ALA A CA 1
ATOM 642 C C . ALA A 1 90 ? -22.110 -6.086 23.071 1.00 90.81 90 ALA A C 1
ATOM 644 O O . ALA A 1 90 ? -21.656 -6.718 22.121 1.00 90.81 90 ALA A O 1
ATOM 645 N N . ARG A 1 91 ? -23.377 -6.217 23.485 1.00 90.94 91 ARG A N 1
ATOM 646 C CA . ARG A 1 91 ? -24.311 -7.175 22.889 1.00 90.94 91 ARG A CA 1
ATOM 647 C C . ARG A 1 91 ? -24.718 -6.760 21.478 1.00 90.94 91 ARG A C 1
ATOM 649 O O . ARG A 1 91 ? -24.577 -7.552 20.562 1.00 90.94 91 ARG A O 1
ATOM 656 N N . ALA A 1 92 ? -25.073 -5.489 21.286 1.00 91.31 92 ALA A N 1
ATOM 657 C CA . ALA A 1 92 ? -25.405 -4.952 19.965 1.00 91.31 92 ALA A CA 1
ATOM 658 C C . ALA A 1 92 ? -24.236 -5.045 18.963 1.00 91.31 92 ALA A C 1
ATOM 660 O O . ALA A 1 92 ? -24.451 -5.307 17.783 1.00 91.31 92 ALA A O 1
ATOM 661 N N . LEU A 1 93 ? -22.993 -4.844 19.423 1.00 93.06 93 LEU A N 1
ATOM 662 C CA . LEU A 1 93 ? -21.798 -5.040 18.599 1.00 93.06 93 LEU A CA 1
ATOM 663 C C . LEU A 1 93 ? -21.601 -6.513 18.219 1.00 93.06 93 LEU A C 1
ATOM 665 O O . LEU A 1 93 ? -21.244 -6.785 17.077 1.00 93.06 93 LEU A O 1
ATOM 669 N N . SER A 1 94 ? -21.834 -7.442 19.151 1.00 90.88 94 SER A N 1
ATOM 670 C CA . SER A 1 94 ? -21.769 -8.884 18.881 1.00 90.88 94 SER A CA 1
ATOM 671 C C . SER A 1 94 ? -22.806 -9.294 17.837 1.00 90.88 94 SER A C 1
ATOM 673 O O . SER A 1 94 ? -22.439 -9.880 16.824 1.00 90.88 94 SER A O 1
ATOM 675 N N . ASP A 1 95 ? -24.066 -8.894 18.032 1.00 91.56 95 ASP A N 1
ATOM 676 C CA . ASP A 1 95 ? -25.173 -9.210 17.123 1.00 91.56 95 ASP A CA 1
ATOM 677 C C . ASP A 1 95 ? -24.916 -8.645 15.710 1.00 91.56 95 ASP A C 1
ATOM 679 O O . ASP A 1 95 ? -25.164 -9.310 14.706 1.00 91.56 95 ASP A O 1
ATOM 683 N N . LEU A 1 96 ? -24.358 -7.430 15.613 1.00 90.31 96 LEU A N 1
ATOM 684 C CA . LEU A 1 96 ? -23.973 -6.821 14.335 1.00 90.31 96 LEU A CA 1
ATOM 685 C C . LEU A 1 96 ? -22.853 -7.601 13.633 1.00 90.31 96 LEU A C 1
ATOM 687 O O . LEU A 1 96 ? -22.921 -7.815 12.424 1.00 90.31 96 LEU A O 1
ATOM 691 N N . ILE A 1 97 ? -21.806 -7.996 14.363 1.00 90.81 97 ILE A N 1
ATOM 692 C CA . ILE A 1 97 ? -20.690 -8.762 13.792 1.00 90.81 97 ILE A CA 1
ATOM 693 C C . ILE A 1 97 ? -21.186 -10.128 13.314 1.00 90.81 97 ILE A C 1
ATOM 695 O O . ILE A 1 97 ? -20.844 -10.541 12.208 1.00 90.81 97 ILE A O 1
ATOM 699 N N . GLU A 1 98 ? -22.024 -10.800 14.101 1.00 90.19 98 GLU A N 1
ATOM 700 C CA . GLU A 1 98 ? -22.644 -12.066 13.707 1.00 90.19 98 GLU A CA 1
ATOM 701 C C . GLU A 1 98 ? -23.503 -11.914 12.448 1.00 90.19 98 GLU A C 1
ATOM 703 O O . GLU A 1 98 ? -23.367 -12.723 11.531 1.00 90.19 98 GLU A O 1
ATOM 708 N N . ALA A 1 99 ? -24.314 -10.856 12.348 1.00 89.25 99 ALA A N 1
ATOM 709 C CA . ALA A 1 99 ? -25.108 -10.578 11.151 1.00 89.25 99 ALA A CA 1
ATOM 710 C C . ALA A 1 99 ? -24.226 -10.376 9.906 1.00 89.25 99 ALA A C 1
ATOM 712 O O . ALA A 1 99 ? -24.466 -10.998 8.871 1.00 89.25 99 ALA A O 1
ATOM 713 N N . LEU A 1 100 ? -23.156 -9.580 10.018 1.00 87.06 100 LEU A N 1
ATOM 714 C CA . LEU A 1 100 ? -22.215 -9.337 8.916 1.00 87.06 100 LEU A CA 1
ATOM 715 C C . LEU A 1 100 ? -21.488 -10.615 8.470 1.00 87.06 100 LEU A C 1
ATOM 717 O O . LEU A 1 100 ? -21.228 -10.801 7.281 1.00 87.06 100 LEU A O 1
ATOM 721 N N . LEU A 1 101 ? -21.153 -11.499 9.411 1.00 87.62 101 LEU A N 1
ATOM 722 C CA . LEU A 1 101 ? -20.516 -12.783 9.111 1.00 87.62 101 LEU A CA 1
ATOM 723 C C . LEU A 1 101 ? -21.508 -13.798 8.522 1.00 87.62 101 LEU A C 1
ATOM 725 O O . LEU A 1 101 ? -21.130 -14.576 7.647 1.00 87.62 101 LEU A O 1
ATOM 729 N N . GLY A 1 102 ? -22.766 -13.779 8.967 1.00 78.44 102 GLY A N 1
ATOM 730 C CA . GLY A 1 102 ? -23.838 -14.630 8.449 1.00 78.44 102 GLY A CA 1
ATOM 731 C C . GLY A 1 102 ? -24.253 -14.276 7.017 1.00 78.44 102 GLY A C 1
ATOM 732 O O . GLY A 1 102 ? -24.435 -15.173 6.190 1.00 78.44 102 GLY A O 1
ATOM 733 N N . GLU A 1 103 ? -24.327 -12.983 6.690 1.00 60.25 103 GLU A N 1
ATOM 734 C CA . GLU A 1 103 ? -24.587 -12.505 5.322 1.00 60.25 103 GLU A CA 1
ATOM 735 C C . GLU A 1 103 ? -23.431 -12.824 4.359 1.00 60.25 103 GLU A C 1
ATOM 737 O O . GLU A 1 103 ? -23.657 -13.104 3.185 1.00 60.25 103 GLU A O 1
ATOM 742 N N . ALA A 1 104 ? -22.187 -12.871 4.846 1.00 52.94 104 ALA A N 1
ATOM 743 C CA . ALA A 1 104 ? -21.030 -13.247 4.028 1.00 52.94 104 ALA A CA 1
ATOM 744 C C . ALA A 1 104 ? -20.996 -14.745 3.643 1.00 52.94 104 ALA A C 1
ATOM 746 O O . ALA A 1 104 ? -20.220 -15.134 2.768 1.00 52.94 104 ALA A O 1
ATOM 747 N N . LEU A 1 105 ? -21.817 -15.588 4.284 1.00 48.84 105 LEU A N 1
ATOM 748 C CA . LEU A 1 105 ? -21.832 -17.048 4.116 1.00 48.84 105 LEU A CA 1
ATOM 749 C C . LEU A 1 105 ? -23.065 -17.581 3.370 1.00 48.84 105 LEU A C 1
ATOM 751 O O . LEU A 1 105 ? -23.146 -18.785 3.119 1.00 48.84 105 LEU A O 1
ATOM 755 N N . THR A 1 106 ? -24.018 -16.726 2.993 1.00 44.31 106 THR A N 1
ATOM 756 C CA . THR A 1 106 ? -25.196 -17.148 2.225 1.00 44.31 106 THR A CA 1
ATOM 757 C C . THR A 1 106 ? -24.895 -17.057 0.721 1.00 44.31 106 THR A C 1
ATOM 759 O O . THR A 1 106 ? -24.692 -15.955 0.210 1.00 44.31 106 THR A O 1
ATOM 762 N N . PRO A 1 107 ? -24.830 -18.177 -0.033 1.00 46.41 107 PRO A N 1
ATOM 763 C CA . PRO A 1 107 ? -24.710 -18.096 -1.486 1.00 46.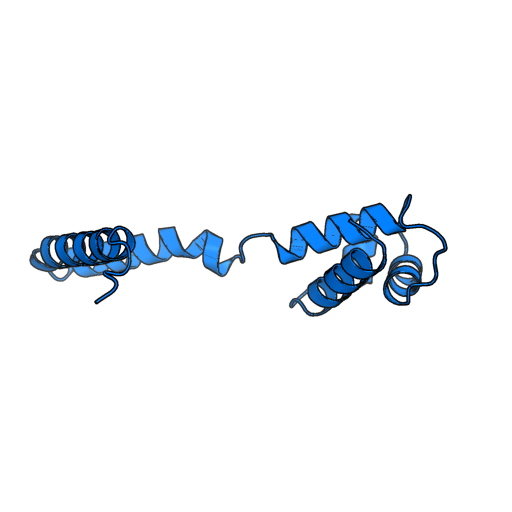41 107 PRO A CA 1
ATOM 764 C C . PRO A 1 107 ? -25.946 -17.384 -2.061 1.00 46.41 107 PRO A C 1
ATOM 766 O O . PRO A 1 107 ? -27.042 -17.553 -1.515 1.00 46.41 107 PRO A O 1
ATOM 769 N N . PRO A 1 108 ? -25.804 -16.601 -3.150 1.00 47.91 108 PRO A N 1
ATOM 770 C CA . PRO A 1 108 ? -26.934 -15.910 -3.752 1.00 47.91 108 PRO A CA 1
ATOM 771 C C . PRO A 1 108 ? -27.988 -16.944 -4.138 1.00 47.91 108 PRO A C 1
ATOM 773 O O . PRO A 1 108 ? -27.735 -17.852 -4.933 1.00 47.91 108 PRO A O 1
ATOM 776 N N . THR A 1 109 ? -29.165 -16.829 -3.534 1.00 51.19 109 THR A N 1
ATOM 777 C CA . THR A 1 109 ? -30.326 -17.627 -3.906 1.00 51.19 109 THR A CA 1
ATOM 778 C C . THR A 1 109 ? -30.746 -17.148 -5.288 1.00 51.19 109 THR A C 1
ATOM 780 O O . THR A 1 109 ? -31.253 -16.041 -5.447 1.00 51.19 109 THR A O 1
ATOM 783 N N . VAL A 1 110 ? -30.443 -17.953 -6.306 1.00 46.59 110 VAL A N 1
ATOM 784 C CA . VAL A 1 110 ? -30.972 -17.764 -7.655 1.00 46.59 110 VAL A CA 1
ATOM 785 C C . VAL A 1 110 ? -32.471 -18.045 -7.573 1.00 46.59 110 VAL A C 1
ATOM 787 O O . VAL A 1 110 ? -32.866 -19.183 -7.314 1.00 46.59 110 VAL A O 1
ATOM 790 N N . GLY A 1 111 ? -33.273 -16.995 -7.721 1.00 45.44 111 GLY A N 1
ATOM 791 C CA . GLY A 1 111 ? -34.717 -17.047 -7.937 1.00 45.44 111 GLY A CA 1
ATOM 792 C C . GLY A 1 111 ? -35.047 -16.465 -9.298 1.00 45.44 111 GLY A C 1
ATOM 793 O O . GLY A 1 111 ? -34.356 -15.495 -9.688 1.00 45.44 111 GLY A O 1
#

Nearest PDB structures (foldseek):
  1zz6-assembly1_A-2  TM=6.982E-01  e=9.883E-01  Streptomyces wedmorensis
  4j1x-assembly2_C  TM=6.454E-01  e=6.885E-01  Streptomyces wedmorensis
  1zz6-assembly1_B-2  TM=6.348E-01  e=7.312E-01  Streptomyces wedmorensis
  4ia8-assembly1_B  TM=7.348E-01  e=1.700E+00  Enterobacter sp. RFL1396
  2bnn-assembly1_B-2  TM=6.909E-01  e=1.700E+00  Streptomyces wedmorensis

Solvent-accessible surface area (backbone atoms only — not comparable to full-atom values): 6370 Å² total; per-residue (Å²): 134,54,64,69,58,31,39,51,35,36,54,56,27,55,69,38,87,93,43,42,51,55,55,54,12,61,77,70,76,44,57,36,67,57,47,49,38,43,69,71,59,70,62,94,66,73,46,72,69,50,36,53,50,25,53,51,22,39,51,62,63,70,45,75,48,75,66,58,71,46,40,60,63,54,46,52,55,52,50,52,54,47,30,74,76,34,70,70,45,51,57,58,51,50,55,49,52,51,50,57,54,52,61,72,69,59,75,83,79,88,125

Radius of gyration: 22.24 Å; Cα contacts (8 Å, |Δi|>4): 73; chains: 1; bounding box: 56×27×52 Å

Mean predicted aligned error: 12.27 Å

Sequence (111 aa):
MDKVTGIGVLKQALALPGVSRSSIGKALGIHASQVSRIAAGRFVKLEGHALRVCKYAHGLVTAPSAREINAVPALESKMARLVAANPGAARALSDLIEALLGEALTPPTVG

Secondary structure (DSSP, 8-state):
--HHHHHHHHHHHTTSTT--HHHHHHHHTS-HHHHHHHHTT--SSS-HHHHHHHHHHHHHHHSPPHHHHTHHHHHHHHHHHHHHH-TTHHHHHHHHHHHHHHHTT------

pLDDT: mean 84.77, std 13.29, range [44.31, 95.62]

Foldseek 3Di:
DFLVLLLVLLVVLCPDPPDALCVLCVVVVHDSVVSVCLNVVVDDGCDDPSVVSSVVSNCSVPPPPPCRVCVVVVVVVVQVVVCVVPVVVVVVVVVVVVVVVVVVPDDPDDD